Protein AF-A0A2V6F6M5-F1 (afdb_monomer)

Foldseek 3Di:
DKKFKAFPAPPHDGQFMWDDDDDDQDPDDDDDTDTPDDGDDDPPTDIDIDDDDPDPDDDDDDKDQADPDPPDFDDDPRHGDPHIDDDDDDDDPDPDPPVVVVCVVVVPPDD

Solvent-accessible surface area (backbone atoms only — not comparable to full-atom values): 7621 Å² total; per-residue (Å²): 56,33,42,33,37,16,42,85,38,92,87,37,61,73,78,49,54,28,54,76,43,94,77,69,99,52,102,80,71,83,82,87,79,51,57,88,59,92,75,92,77,61,86,98,58,66,69,32,82,44,79,43,71,83,59,92,84,87,83,84,84,83,67,41,72,67,58,90,54,90,89,66,70,33,66,56,97,91,37,84,48,70,78,24,26,73,94,81,80,83,84,69,104,58,82,75,77,53,69,67,56,57,50,65,70,64,63,76,82,79,130

pLDDT: mean 77.64, std 14.0, range [43.09, 96.56]

Secondary structure (DSSP, 8-state):
-EEEEEESSTTS-EEEEBPP------TT------BSSPPP--TT--EEEEEE--SSS--PPP-BSS--STT---EETTEE-SS-B-----S-SS----HHHHHHHHGGG--

Structure (mmCIF, N/CA/C/O backbone):
data_AF-A0A2V6F6M5-F1
#
_entry.id   AF-A0A2V6F6M5-F1
#
loop_
_atom_site.group_PDB
_atom_site.id
_atom_site.type_symbol
_atom_site.label_atom_id
_atom_site.label_alt_id
_atom_site.label_comp_id
_atom_site.label_asym_id
_atom_site.label_entity_id
_atom_site.label_seq_id
_atom_site.pdbx_PDB_ins_code
_atom_site.Cartn_x
_atom_site.Cartn_y
_atom_site.Cartn_z
_atom_site.occupancy
_atom_site.B_iso_or_equiv
_atom_site.auth_seq_id
_atom_site.auth_comp_id
_atom_site.auth_asym_id
_atom_site.auth_atom_id
_atom_site.pdbx_PDB_model_num
ATOM 1 N N . MET A 1 1 ? 5.601 -3.759 -10.825 1.00 91.94 1 MET A N 1
ATOM 2 C CA . MET A 1 1 ? 5.604 -3.539 -9.366 1.00 91.94 1 MET A CA 1
ATOM 3 C C . MET A 1 1 ? 4.184 -3.689 -8.861 1.00 91.94 1 MET A C 1
ATOM 5 O O . MET A 1 1 ? 3.266 -3.282 -9.568 1.00 91.94 1 MET A O 1
ATOM 9 N N . ILE A 1 2 ? 4.011 -4.294 -7.695 1.00 94.81 2 ILE A N 1
ATOM 10 C CA . ILE A 1 2 ? 2.726 -4.400 -6.993 1.00 94.81 2 ILE A CA 1
ATOM 11 C C . ILE A 1 2 ? 2.888 -3.871 -5.572 1.00 94.81 2 ILE A C 1
ATOM 13 O O . ILE A 1 2 ? 4.011 -3.767 -5.079 1.00 94.81 2 ILE A O 1
ATOM 17 N N . ILE A 1 3 ? 1.770 -3.550 -4.929 1.00 93.69 3 ILE A N 1
ATOM 18 C CA . ILE A 1 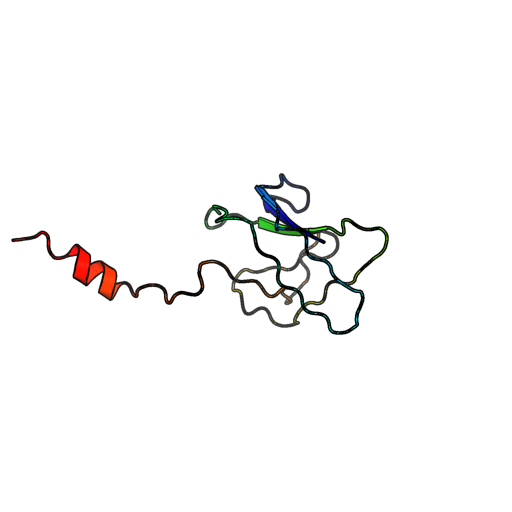3 ? 1.708 -3.312 -3.491 1.00 93.69 3 ILE A CA 1
ATOM 19 C C . ILE A 1 3 ? 0.895 -4.449 -2.874 1.00 93.69 3 ILE A C 1
ATOM 21 O O . ILE A 1 3 ? -0.270 -4.644 -3.226 1.00 93.69 3 ILE A O 1
ATOM 25 N N . ASN A 1 4 ? 1.509 -5.194 -1.961 1.00 94.94 4 ASN A N 1
ATOM 26 C CA . ASN A 1 4 ? 0.828 -6.178 -1.131 1.00 94.94 4 ASN A CA 1
ATOM 27 C C . ASN A 1 4 ? 0.312 -5.488 0.136 1.00 94.94 4 ASN A C 1
ATOM 29 O O . ASN A 1 4 ? 1.032 -4.710 0.763 1.00 94.94 4 ASN A O 1
ATOM 33 N N . LEU A 1 5 ? -0.922 -5.787 0.533 1.00 93.81 5 LEU A N 1
ATOM 34 C CA . LEU A 1 5 ? -1.454 -5.439 1.845 1.00 93.81 5 LEU A CA 1
ATOM 35 C C . LEU A 1 5 ? -1.260 -6.631 2.778 1.00 93.81 5 LEU A C 1
ATOM 37 O O . LEU A 1 5 ? -1.823 -7.701 2.541 1.00 93.81 5 LEU A O 1
ATOM 41 N N . ARG A 1 6 ? -0.491 -6.446 3.847 1.00 93.31 6 ARG A N 1
ATOM 42 C CA . ARG A 1 6 ? -0.233 -7.471 4.863 1.00 93.31 6 ARG A CA 1
ATOM 43 C C . ARG A 1 6 ? -0.8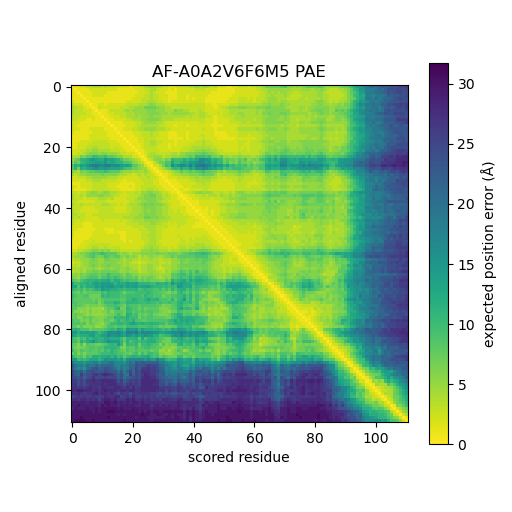81 -7.120 6.186 1.00 93.31 6 ARG A C 1
ATOM 45 O O . ARG A 1 6 ? -1.002 -5.950 6.543 1.00 93.31 6 ARG A O 1
ATOM 52 N N . GLN A 1 7 ? -1.276 -8.146 6.926 1.00 92.81 7 GLN A N 1
ATOM 53 C CA . GLN A 1 7 ? -1.895 -7.996 8.240 1.00 92.81 7 GLN A CA 1
ATOM 54 C C . GLN A 1 7 ? -0.920 -8.370 9.358 1.00 92.81 7 GLN A C 1
ATOM 56 O O . GLN A 1 7 ? -0.106 -9.280 9.199 1.00 92.81 7 GLN A O 1
ATOM 61 N N . ASN A 1 8 ? -1.062 -7.719 10.517 1.00 88.94 8 ASN A N 1
ATOM 62 C CA . ASN A 1 8 ? -0.378 -8.000 11.791 1.00 88.94 8 ASN A CA 1
ATOM 63 C C . ASN A 1 8 ? 1.126 -7.697 11.835 1.00 88.94 8 ASN A C 1
ATOM 65 O O . ASN A 1 8 ? 1.604 -7.204 12.851 1.00 88.94 8 ASN A O 1
ATOM 69 N N . ALA A 1 9 ? 1.872 -7.986 10.771 1.00 86.81 9 ALA A N 1
ATOM 70 C CA . ALA A 1 9 ? 3.313 -7.765 10.698 1.00 86.81 9 ALA A CA 1
ATOM 71 C C . ALA A 1 9 ? 3.761 -7.471 9.260 1.00 86.81 9 ALA A C 1
ATOM 73 O O . ALA A 1 9 ? 3.084 -7.848 8.301 1.00 86.81 9 ALA A O 1
ATOM 74 N N . TYR A 1 10 ? 4.946 -6.871 9.105 1.00 83.62 10 TYR A N 1
ATOM 75 C CA . TYR A 1 10 ? 5.528 -6.557 7.792 1.00 83.62 10 TYR A CA 1
ATOM 76 C C . TYR A 1 10 ? 5.769 -7.802 6.919 1.00 83.62 10 TYR A C 1
ATOM 78 O O . TYR A 1 10 ? 5.756 -7.707 5.701 1.00 83.62 10 TYR A O 1
ATOM 86 N N . ASN A 1 11 ? 5.967 -8.971 7.535 1.00 89.38 11 ASN A N 1
ATOM 87 C CA . ASN A 1 11 ? 6.086 -10.279 6.884 1.00 89.38 11 ASN A CA 1
ATOM 88 C C . ASN A 1 11 ? 4.866 -11.182 7.156 1.00 89.38 11 ASN A C 1
ATOM 90 O O . ASN A 1 11 ? 4.929 -12.393 6.946 1.00 89.38 11 ASN A O 1
ATOM 94 N N . GLY A 1 12 ? 3.768 -10.605 7.653 1.00 91.44 12 GLY A N 1
ATOM 95 C CA . GLY A 1 12 ? 2.523 -11.312 7.931 1.00 91.44 12 GLY A CA 1
ATOM 96 C C . GLY A 1 12 ? 1.801 -11.767 6.657 1.00 91.44 12 GLY A C 1
ATOM 97 O O . GLY A 1 12 ? 2.282 -11.528 5.546 1.00 91.44 12 GLY A O 1
ATOM 98 N N . PRO A 1 13 ? 0.639 -12.429 6.782 1.00 95.31 13 PRO A N 1
ATOM 99 C CA . PRO A 1 13 ? -0.115 -12.908 5.628 1.00 95.31 13 PRO A CA 1
ATOM 100 C C . PRO A 1 13 ? -0.530 -11.754 4.706 1.00 95.31 13 PRO A C 1
ATOM 102 O O . PRO A 1 13 ? -0.937 -10.689 5.177 1.00 95.31 13 PRO A O 1
ATOM 105 N N . ILE A 1 14 ? -0.441 -11.988 3.392 1.00 95.75 14 ILE A N 1
ATOM 106 C CA . ILE A 1 14 ? -0.968 -11.079 2.369 1.00 95.75 14 ILE A CA 1
ATOM 107 C C . ILE A 1 14 ? -2.489 -11.235 2.341 1.00 95.75 14 ILE A C 1
ATOM 109 O O . ILE A 1 14 ? -2.999 -12.336 2.142 1.00 95.75 14 ILE A O 1
ATOM 113 N N . VAL A 1 15 ? -3.203 -10.131 2.538 1.00 95.44 15 VAL A N 1
ATOM 114 C CA . VAL A 1 15 ? -4.671 -10.066 2.500 1.00 95.44 15 VAL A CA 1
ATOM 115 C C . VAL A 1 15 ? -5.164 -9.716 1.098 1.00 95.44 15 VAL A C 1
ATOM 117 O O . VAL A 1 15 ? -6.208 -10.196 0.668 1.00 95.44 15 VAL A O 1
ATOM 120 N N . SER A 1 16 ? -4.421 -8.874 0.376 1.00 96.00 16 SER A N 1
ATOM 121 C CA . SER A 1 16 ? -4.722 -8.494 -1.006 1.00 96.00 16 SER A CA 1
ATOM 122 C C . SER A 1 16 ? -3.490 -7.901 -1.689 1.00 96.00 16 SER A C 1
ATOM 124 O O . SER A 1 16 ? -2.552 -7.473 -1.014 1.00 96.00 16 SER A O 1
ATOM 126 N N . SER A 1 17 ? -3.517 -7.823 -3.018 1.00 96.44 17 SER A N 1
ATOM 127 C CA . SER A 1 17 ? -2.461 -7.223 -3.837 1.00 96.44 17 SER A CA 1
ATOM 128 C C . SER A 1 17 ? -3.061 -6.339 -4.926 1.00 96.44 17 SER A C 1
ATOM 130 O O . SER A 1 17 ? -4.151 -6.599 -5.441 1.00 96.44 17 SER A O 1
ATOM 132 N N . THR A 1 18 ? -2.343 -5.284 -5.295 1.00 96.56 18 THR A N 1
ATOM 133 C CA . THR A 1 18 ? -2.750 -4.409 -6.398 1.00 96.56 18 THR A CA 1
ATOM 134 C C . THR A 1 18 ? -2.528 -5.070 -7.752 1.00 96.56 18 THR A C 1
ATOM 136 O O . THR A 1 18 ? -1.703 -5.974 -7.900 1.00 96.56 18 THR A O 1
ATOM 139 N N . THR A 1 19 ? -3.184 -4.551 -8.789 1.00 95.06 19 THR A N 1
ATOM 140 C CA . THR A 1 19 ? -2.800 -4.893 -10.163 1.00 95.06 19 THR A CA 1
ATOM 141 C C . THR A 1 19 ? -1.353 -4.454 -10.436 1.00 95.06 19 THR A C 1
ATOM 143 O O . THR A 1 19 ? -0.962 -3.370 -9.985 1.00 95.06 19 THR A O 1
ATOM 146 N N . PRO A 1 20 ? -0.548 -5.238 -11.177 1.00 94.44 20 PRO A N 1
ATOM 147 C CA . PRO A 1 20 ? 0.810 -4.846 -11.531 1.00 94.44 20 PRO A CA 1
ATOM 148 C C . PRO A 1 20 ? 0.857 -3.549 -12.336 1.00 94.44 20 PRO A C 1
ATOM 150 O O . PRO A 1 20 ? 0.178 -3.407 -13.349 1.00 94.44 20 PRO A O 1
ATOM 153 N N . VAL A 1 21 ? 1.723 -2.629 -11.915 1.00 92.69 21 VAL A N 1
ATOM 154 C CA . VAL A 1 21 ? 2.020 -1.389 -12.638 1.00 92.69 21 VAL A CA 1
ATOM 155 C C . VAL A 1 21 ? 3.457 -1.427 -13.146 1.00 92.69 21 VAL A C 1
ATOM 157 O O . VAL A 1 21 ? 4.386 -1.808 -12.419 1.00 92.69 21 VAL A O 1
ATOM 160 N N . LEU A 1 22 ? 3.649 -1.035 -14.406 1.00 89.88 22 LEU A N 1
ATOM 161 C CA . LEU A 1 22 ? 4.973 -0.815 -14.974 1.00 89.88 22 LEU A CA 1
ATOM 162 C C . LEU A 1 22 ? 5.526 0.516 -14.456 1.00 89.88 22 LEU A C 1
ATOM 164 O O . LEU A 1 22 ? 5.052 1.586 -14.832 1.00 89.88 22 LEU A O 1
ATOM 168 N N . VAL A 1 23 ? 6.547 0.439 -13.607 1.00 86.50 23 VAL A N 1
ATOM 169 C CA . VAL A 1 23 ? 7.260 1.609 -13.088 1.00 86.50 23 VAL A CA 1
ATOM 170 C C . VAL A 1 23 ? 8.584 1.710 -13.830 1.00 86.50 23 VAL A C 1
ATOM 172 O O . VAL A 1 23 ? 9.386 0.777 -13.790 1.00 86.50 23 VAL A O 1
ATOM 175 N N . LEU A 1 24 ? 8.805 2.820 -14.533 1.00 81.94 24 LEU A N 1
ATOM 176 C CA . LEU A 1 24 ? 10.084 3.093 -15.179 1.00 81.94 24 LEU A CA 1
ATOM 177 C C . LEU A 1 24 ? 10.954 3.869 -14.192 1.00 81.94 24 LEU A C 1
ATOM 179 O O . LEU A 1 24 ? 10.472 4.765 -13.501 1.00 81.94 24 LEU A O 1
ATOM 183 N N . ASN A 1 25 ? 12.241 3.536 -14.123 1.00 74.81 25 ASN A N 1
ATOM 184 C CA . ASN A 1 25 ? 13.174 4.218 -13.231 1.00 74.81 25 ASN A CA 1
ATOM 185 C C . ASN A 1 25 ? 13.487 5.630 -13.762 1.00 74.81 25 ASN A C 1
ATOM 187 O O . ASN A 1 25 ? 14.473 5.850 -14.463 1.00 74.81 25 ASN A O 1
ATOM 191 N N . LYS A 1 26 ? 12.586 6.575 -13.483 1.00 75.81 26 LYS A N 1
ATOM 192 C CA . LYS A 1 26 ? 12.712 8.000 -13.796 1.00 75.81 26 LYS A CA 1
ATOM 193 C C . LYS A 1 26 ? 12.584 8.788 -12.496 1.00 75.81 26 LYS A C 1
ATOM 195 O O . LYS A 1 26 ? 11.698 8.509 -11.696 1.00 75.81 26 LYS A O 1
ATOM 200 N N . ILE A 1 27 ? 13.429 9.806 -12.332 1.00 67.25 27 ILE A N 1
ATOM 201 C CA . ILE A 1 27 ? 13.652 10.563 -11.081 1.00 67.25 27 ILE A CA 1
ATOM 202 C C . ILE A 1 27 ? 12.369 11.195 -10.490 1.00 67.25 27 ILE A C 1
ATOM 204 O O . ILE A 1 27 ? 12.343 11.550 -9.317 1.00 67.25 27 ILE A O 1
ATOM 208 N N . THR A 1 28 ? 11.285 11.308 -11.262 1.00 71.12 28 THR A N 1
ATOM 209 C CA . THR A 1 28 ? 10.043 11.988 -10.854 1.00 71.12 28 THR A CA 1
ATOM 210 C C . THR A 1 28 ? 8.763 11.207 -11.159 1.00 71.12 28 THR A C 1
ATOM 212 O O . THR A 1 28 ? 7.672 11.777 -11.107 1.00 71.12 28 THR A O 1
ATOM 215 N N . GLN A 1 29 ? 8.848 9.917 -11.505 1.00 78.81 29 GLN A N 1
ATOM 216 C CA . GLN A 1 29 ? 7.639 9.165 -11.839 1.00 78.81 29 GLN A CA 1
ATOM 217 C C . GLN A 1 29 ? 6.840 8.817 -10.576 1.00 78.81 29 GLN A C 1
ATOM 219 O O . GLN A 1 29 ? 7.264 8.003 -9.761 1.00 78.81 29 GLN A O 1
ATOM 224 N N . ILE A 1 30 ? 5.637 9.380 -10.472 1.00 81.19 30 ILE A N 1
ATOM 225 C CA . ILE A 1 30 ? 4.618 8.974 -9.502 1.00 81.19 30 ILE A CA 1
ATOM 226 C C . ILE A 1 30 ? 3.677 7.998 -10.210 1.00 81.19 30 ILE A C 1
ATOM 228 O O . ILE A 1 30 ? 3.214 8.272 -11.316 1.00 81.19 30 ILE A O 1
ATOM 232 N N . SER A 1 31 ? 3.425 6.845 -9.593 1.00 86.06 31 SER A N 1
ATOM 233 C CA . SER A 1 31 ? 2.479 5.844 -10.098 1.00 86.06 31 SER A CA 1
ATOM 234 C C . SER A 1 31 ? 1.428 5.556 -9.0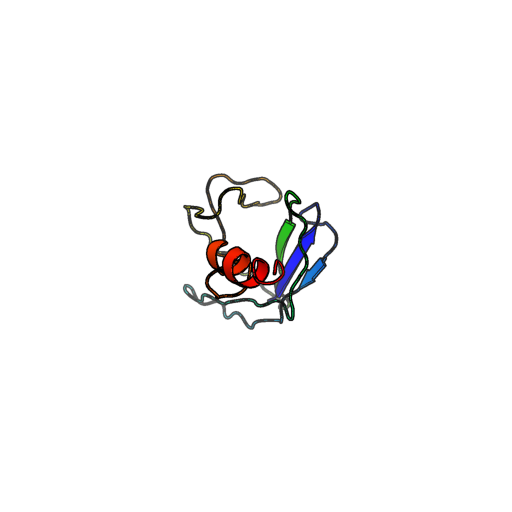38 1.00 86.06 31 SER A C 1
ATOM 236 O O . SER A 1 31 ? 1.738 5.526 -7.848 1.00 86.06 31 SER A O 1
ATOM 238 N N . THR A 1 32 ? 0.195 5.330 -9.476 1.00 89.00 32 THR A N 1
ATOM 239 C CA . THR A 1 32 ? -0.918 4.968 -8.596 1.00 89.00 32 THR A CA 1
ATOM 240 C C . THR A 1 32 ? -1.178 3.474 -8.701 1.00 89.00 32 THR A C 1
ATOM 242 O O . THR A 1 32 ? -1.170 2.914 -9.797 1.00 89.00 32 THR A O 1
ATOM 245 N N . PHE A 1 33 ? -1.409 2.831 -7.560 1.00 91.25 33 PHE A N 1
ATOM 246 C CA . PHE A 1 33 ? -1.659 1.399 -7.469 1.00 91.25 33 PHE A CA 1
ATOM 247 C C . PHE A 1 33 ? -3.070 1.173 -6.937 1.00 91.25 33 PHE A C 1
ATOM 249 O O . PHE A 1 33 ? -3.436 1.728 -5.903 1.00 91.25 33 PHE A O 1
ATOM 256 N N . TYR A 1 34 ? -3.851 0.355 -7.640 1.00 91.88 34 TYR A N 1
ATOM 257 C CA . TYR A 1 34 ? -5.230 0.050 -7.273 1.00 91.88 34 TYR A CA 1
ATOM 258 C C . TYR A 1 34 ? -5.366 -1.427 -6.920 1.00 91.88 34 TYR A C 1
ATOM 260 O O . TYR A 1 34 ? -4.877 -2.302 -7.642 1.00 91.88 34 TYR A O 1
ATOM 268 N N . PHE A 1 35 ? -6.051 -1.709 -5.815 1.00 91.94 35 PHE A N 1
ATOM 269 C CA . PHE A 1 35 ? -6.571 -3.046 -5.554 1.00 91.94 35 PHE A CA 1
ATOM 270 C C . PHE A 1 35 ? -7.688 -3.343 -6.556 1.00 91.94 35 PHE A C 1
ATOM 272 O O . PHE A 1 35 ? -8.457 -2.455 -6.920 1.00 91.94 35 PHE A O 1
ATOM 279 N N . SER A 1 36 ? -7.773 -4.591 -7.018 1.00 89.06 36 SER A N 1
ATOM 280 C CA . SER A 1 36 ? -8.775 -5.017 -8.008 1.00 89.06 36 SER A CA 1
ATOM 281 C C . SER A 1 36 ? -10.216 -4.979 -7.479 1.00 89.06 36 SER A C 1
ATOM 283 O O . SER A 1 36 ? -11.159 -5.076 -8.261 1.00 89.06 36 SER A O 1
ATOM 285 N N . GLY A 1 37 ? -10.391 -4.814 -6.168 1.00 88.94 37 GLY A N 1
ATOM 286 C CA . GLY A 1 37 ? -11.675 -4.640 -5.505 1.00 88.94 37 GLY A CA 1
ATOM 287 C C . GLY A 1 37 ? -11.508 -4.071 -4.098 1.00 88.94 37 GLY A C 1
ATOM 288 O O . GLY A 1 37 ? -10.390 -3.838 -3.631 1.00 88.94 37 GLY A O 1
ATOM 289 N N . THR A 1 38 ? -12.633 -3.850 -3.420 1.00 88.12 38 THR A N 1
ATOM 290 C CA . THR A 1 38 ? -12.654 -3.405 -2.023 1.00 88.12 38 THR A CA 1
ATOM 291 C C . THR A 1 38 ? -12.017 -4.459 -1.123 1.00 88.12 38 THR A C 1
ATOM 293 O O . THR A 1 38 ? -12.431 -5.618 -1.128 1.00 88.12 38 THR A O 1
ATOM 296 N N . VAL A 1 39 ? -11.029 -4.047 -0.328 1.00 89.69 39 VAL A N 1
ATOM 297 C CA . VAL A 1 3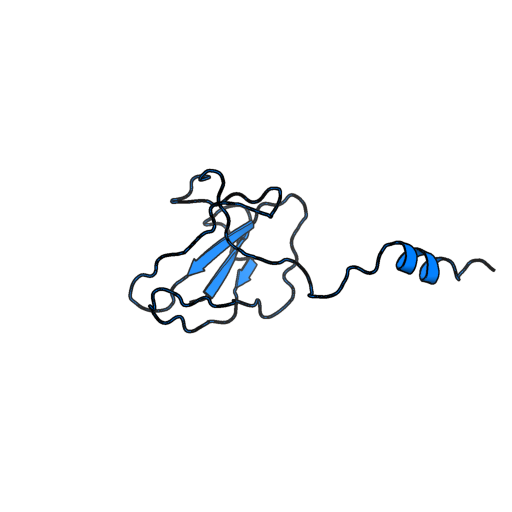9 ? -10.362 -4.915 0.646 1.00 89.69 39 VAL A CA 1
ATOM 298 C C . VAL A 1 39 ? -10.916 -4.596 2.035 1.00 89.69 39 VAL A C 1
ATOM 300 O O . VAL A 1 39 ? -10.752 -3.463 2.488 1.00 89.69 39 VAL A O 1
ATOM 303 N N . PRO A 1 40 ? -11.598 -5.536 2.713 1.00 87.88 40 PRO A N 1
ATOM 304 C CA . PRO A 1 40 ? -12.104 -5.288 4.055 1.00 87.88 40 PRO A CA 1
ATOM 305 C C . PRO A 1 40 ? -10.935 -5.154 5.038 1.00 87.88 40 PRO A C 1
ATOM 307 O O . PRO A 1 40 ? -10.064 -6.023 5.103 1.00 87.88 40 PRO A O 1
ATOM 310 N N . VAL A 1 41 ? -10.939 -4.074 5.818 1.00 87.44 41 VAL A N 1
ATOM 311 C CA . VAL A 1 41 ? -9.987 -3.832 6.907 1.00 87.44 41 VAL A CA 1
ATOM 312 C C . VAL A 1 41 ? -10.732 -3.685 8.225 1.00 87.44 41 VAL A C 1
ATOM 314 O O . VAL A 1 41 ? -11.853 -3.176 8.271 1.00 87.44 41 VAL A O 1
ATOM 317 N N . THR A 1 42 ? -10.114 -4.148 9.305 1.00 89.75 42 THR A N 1
ATOM 318 C CA . THR A 1 42 ? -10.685 -4.048 10.648 1.00 89.75 42 THR A CA 1
ATOM 319 C C . THR A 1 42 ? -10.204 -2.758 11.316 1.00 89.75 42 THR A C 1
ATOM 321 O O . THR A 1 42 ? -9.000 -2.495 11.317 1.00 89.75 42 THR A O 1
ATOM 324 N N . PRO A 1 43 ? -11.091 -1.953 11.927 1.00 84.44 43 PRO A N 1
ATOM 325 C CA . PRO A 1 43 ? -10.671 -0.797 12.714 1.00 84.44 43 PRO A CA 1
ATOM 326 C C . PRO A 1 43 ? -9.686 -1.179 13.826 1.00 84.44 43 PRO A C 1
ATOM 328 O O . PRO A 1 43 ? -9.822 -2.232 14.449 1.00 84.44 43 PRO A O 1
ATOM 331 N N . ASN A 1 44 ? -8.715 -0.303 14.102 1.00 82.44 44 ASN A N 1
ATOM 332 C CA . ASN A 1 44 ? -7.653 -0.499 15.103 1.00 82.44 44 ASN A CA 1
ATOM 333 C C . ASN A 1 44 ? -6.720 -1.703 14.850 1.00 82.44 44 ASN A C 1
ATOM 335 O O . ASN A 1 44 ? -5.937 -2.068 15.727 1.00 82.44 44 ASN A O 1
ATOM 339 N N . GLN A 1 45 ? -6.768 -2.309 13.661 1.00 85.94 45 GLN A N 1
ATOM 340 C CA . GLN A 1 45 ? -5.806 -3.314 13.220 1.00 85.94 45 GLN A CA 1
ATOM 341 C C . GLN A 1 45 ? -4.700 -2.643 12.401 1.00 85.94 45 GLN A C 1
ATOM 343 O O . GLN A 1 45 ? -4.972 -1.878 11.479 1.00 85.94 45 GLN A O 1
ATOM 348 N N . VAL A 1 46 ? -3.442 -2.969 12.703 1.00 83.69 46 VAL A N 1
ATOM 349 C CA . VAL A 1 46 ? -2.304 -2.504 11.901 1.00 83.69 46 VAL A CA 1
ATOM 350 C C . VAL A 1 46 ? -2.189 -3.353 10.637 1.00 83.69 46 VAL A C 1
ATOM 352 O O . VAL A 1 46 ? -2.160 -4.591 10.706 1.00 83.69 46 VAL A O 1
ATOM 355 N N . TYR A 1 47 ? -2.088 -2.663 9.504 1.00 87.62 47 TYR A N 1
ATOM 356 C CA . TYR A 1 47 ? -1.799 -3.226 8.192 1.00 87.62 47 TYR A CA 1
ATOM 357 C C . TYR A 1 47 ? -0.524 -2.609 7.618 1.00 87.62 47 TYR A C 1
ATOM 359 O O . TYR A 1 47 ? -0.144 -1.491 7.963 1.00 87.62 47 TYR A O 1
ATOM 367 N N . TYR A 1 48 ? 0.132 -3.351 6.733 1.00 87.56 48 TYR A N 1
ATOM 368 C CA . TYR A 1 48 ? 1.405 -2.978 6.133 1.00 87.56 48 TYR A CA 1
ATOM 369 C C . TYR A 1 48 ? 1.282 -2.993 4.615 1.00 87.56 48 TYR A C 1
ATOM 371 O O . TYR A 1 48 ? 0.862 -3.994 4.037 1.00 87.56 48 TYR A O 1
ATOM 379 N N . PHE A 1 49 ? 1.687 -1.902 3.970 1.00 88.69 49 PHE A N 1
ATOM 380 C CA . PHE A 1 49 ? 1.910 -1.886 2.530 1.00 88.69 49 PHE A CA 1
ATOM 381 C C . PHE A 1 49 ? 3.336 -2.356 2.245 1.00 88.69 49 PHE A C 1
ATOM 383 O O . PHE A 1 49 ? 4.298 -1.723 2.676 1.00 88.69 49 PHE A O 1
ATOM 390 N N . GLU A 1 50 ? 3.472 -3.460 1.519 1.00 89.56 50 GLU A N 1
ATOM 391 C CA . GLU A 1 50 ? 4.749 -3.988 1.043 1.00 89.56 50 GLU A CA 1
ATOM 392 C C . GLU A 1 50 ? 4.841 -3.767 -0.471 1.00 89.56 50 GLU A C 1
ATOM 394 O O . GLU A 1 50 ? 4.141 -4.429 -1.244 1.00 89.56 50 GLU A O 1
ATOM 399 N N . PRO A 1 51 ? 5.699 -2.846 -0.922 1.00 90.06 51 PRO A N 1
ATOM 400 C CA . PRO A 1 51 ? 5.969 -2.685 -2.336 1.00 90.06 51 PRO A CA 1
ATOM 401 C C . PRO A 1 51 ? 6.899 -3.796 -2.834 1.00 90.06 51 PRO A C 1
ATOM 403 O O . PRO A 1 51 ? 8.012 -3.951 -2.336 1.00 90.06 51 PRO A O 1
ATOM 406 N N . GLU A 1 52 ? 6.466 -4.536 -3.852 1.00 91.56 52 GLU A N 1
ATOM 407 C CA . GLU A 1 52 ? 7.216 -5.650 -4.432 1.00 91.56 52 GLU A CA 1
ATOM 408 C C . GLU A 1 52 ? 7.549 -5.383 -5.906 1.00 91.56 52 GLU A C 1
ATOM 410 O O . GLU A 1 52 ? 6.683 -5.135 -6.764 1.00 91.56 52 GLU A O 1
ATOM 415 N N . LEU A 1 53 ? 8.844 -5.435 -6.220 1.00 92.25 53 LEU A N 1
ATOM 416 C CA . LEU A 1 53 ? 9.334 -5.304 -7.582 1.00 92.25 53 LEU A CA 1
ATOM 417 C C . LEU A 1 53 ? 9.359 -6.679 -8.257 1.00 92.25 53 LEU A C 1
ATOM 419 O O . LEU A 1 53 ? 10.221 -7.501 -7.984 1.00 92.25 53 LEU A O 1
ATOM 423 N N . LEU A 1 54 ? 8.428 -6.901 -9.186 1.00 92.88 54 LEU A N 1
ATOM 424 C CA . LEU A 1 54 ? 8.320 -8.158 -9.944 1.00 92.88 54 LEU A CA 1
ATOM 425 C C . LEU A 1 54 ? 9.400 -8.337 -11.030 1.00 92.88 54 LEU A C 1
ATOM 427 O O . LEU A 1 54 ? 9.446 -9.364 -11.700 1.00 92.88 54 LEU A O 1
ATOM 431 N N . SER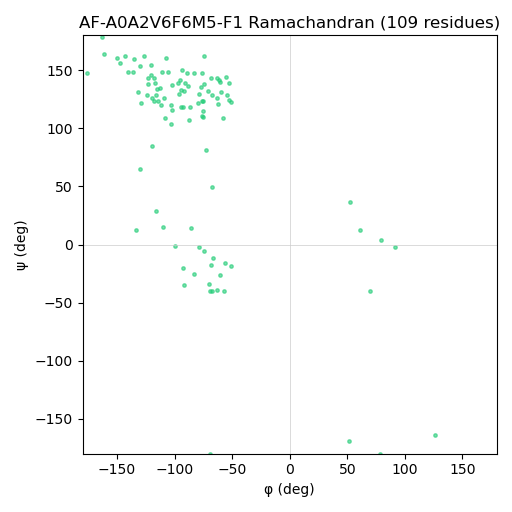 A 1 55 ? 10.229 -7.320 -11.258 1.00 90.19 55 SER A N 1
ATOM 432 C CA . SER A 1 55 ? 11.335 -7.343 -12.216 1.00 90.19 55 SER A CA 1
ATOM 433 C C . SER A 1 55 ? 12.676 -7.402 -11.489 1.00 90.19 55 SER A C 1
ATOM 435 O O . SER A 1 55 ? 12.786 -6.986 -10.340 1.00 90.19 55 SER A O 1
ATOM 437 N N . SER A 1 56 ? 13.733 -7.819 -12.184 1.00 85.25 56 SER A N 1
ATOM 438 C CA . SER A 1 56 ? 15.099 -7.648 -11.682 1.00 85.25 56 SER A CA 1
ATOM 439 C C . SER A 1 56 ? 15.454 -6.162 -11.533 1.00 85.25 56 SER A C 1
ATOM 441 O O . SER A 1 56 ? 15.089 -5.356 -12.391 1.00 85.25 56 SER A O 1
ATOM 443 N N . GLY A 1 57 ? 16.215 -5.808 -10.496 1.00 86.62 57 GLY A N 1
ATOM 444 C CA . GLY A 1 57 ? 16.730 -4.454 -10.270 1.00 86.62 57 GLY A CA 1
ATOM 445 C C . GLY A 1 57 ? 16.371 -3.906 -8.891 1.00 86.62 57 GLY A C 1
ATOM 446 O O . GLY A 1 57 ? 15.987 -4.654 -7.995 1.00 86.62 57 GLY A O 1
ATOM 447 N N . SER A 1 58 ? 16.508 -2.592 -8.724 1.00 85.81 58 SER A N 1
ATOM 448 C CA . SER A 1 58 ? 16.124 -1.882 -7.506 1.00 85.81 58 SER A CA 1
ATOM 449 C C . SER A 1 58 ? 15.478 -0.540 -7.838 1.00 85.81 58 SER A C 1
ATOM 451 O O . SER A 1 58 ? 15.790 0.097 -8.846 1.00 85.81 58 SER A O 1
ATOM 453 N N . LEU A 1 59 ? 14.554 -0.126 -6.977 1.00 84.00 59 LEU A N 1
ATOM 454 C CA . LEU A 1 59 ? 13.929 1.189 -6.990 1.00 84.00 59 LEU A CA 1
ATOM 455 C C . LEU A 1 59 ? 14.010 1.770 -5.581 1.00 84.00 59 LEU A C 1
ATOM 457 O O . LEU A 1 59 ? 14.045 1.029 -4.598 1.00 84.00 59 LEU A O 1
ATOM 461 N N . PHE A 1 60 ? 14.008 3.094 -5.491 1.00 81.06 60 PHE A N 1
ATOM 462 C CA . PHE A 1 60 ? 13.846 3.795 -4.225 1.00 81.06 60 PHE A CA 1
ATOM 463 C C . PHE A 1 60 ? 12.377 4.163 -4.030 1.00 81.06 60 PHE A C 1
ATOM 465 O O . PHE A 1 60 ? 11.699 4.557 -4.979 1.00 81.06 60 PHE A O 1
ATOM 472 N N . ILE A 1 61 ? 11.896 4.055 -2.794 1.00 80.44 61 ILE A N 1
ATOM 473 C CA . ILE A 1 61 ? 10.568 4.534 -2.412 1.00 80.44 61 ILE A CA 1
ATOM 474 C C . ILE A 1 61 ? 10.728 5.959 -1.890 1.00 80.44 61 ILE A C 1
ATOM 476 O O . ILE A 1 61 ? 11.435 6.196 -0.911 1.00 80.44 61 ILE A O 1
ATOM 480 N N . GLY A 1 62 ? 10.082 6.911 -2.560 1.00 78.19 62 GLY A N 1
ATOM 481 C CA . GLY A 1 62 ? 9.963 8.275 -2.055 1.00 78.19 62 GLY A CA 1
ATOM 482 C C . GLY A 1 62 ? 8.923 8.357 -0.937 1.00 78.19 62 GLY A C 1
ATOM 483 O O . GLY A 1 62 ? 7.918 7.651 -0.970 1.00 78.19 62 GLY A O 1
ATOM 484 N N . TYR A 1 63 ? 9.144 9.246 0.028 1.00 76.19 63 TYR A N 1
ATOM 485 C CA . TYR A 1 63 ? 8.189 9.564 1.090 1.00 76.19 63 TYR A CA 1
ATOM 486 C C . TYR A 1 63 ? 8.099 11.081 1.277 1.00 76.19 63 TYR A C 1
ATOM 488 O O . TYR A 1 63 ? 9.000 11.823 0.876 1.00 76.19 63 TYR A O 1
ATOM 496 N N . LYS A 1 64 ? 7.005 11.549 1.883 1.00 73.56 64 LYS A N 1
ATOM 497 C CA . LYS A 1 64 ? 6.850 12.952 2.286 1.00 73.56 64 LYS A CA 1
ATOM 498 C C . LYS A 1 64 ? 7.214 13.104 3.770 1.00 73.56 64 LYS A C 1
ATOM 500 O O . LYS A 1 64 ? 6.833 12.251 4.573 1.00 73.56 64 LYS A O 1
ATOM 505 N N . PRO A 1 65 ? 7.923 14.180 4.159 1.00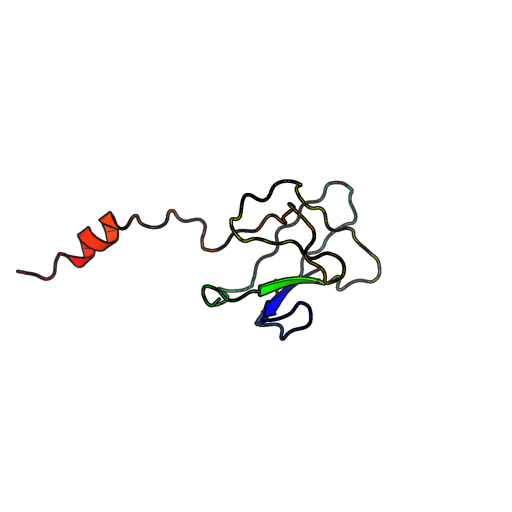 66.06 65 PRO A N 1
ATOM 506 C CA . PRO A 1 65 ? 8.358 14.382 5.543 1.00 66.06 65 PRO A CA 1
ATOM 507 C C . PRO A 1 65 ? 7.201 14.671 6.512 1.00 66.06 65 PRO A C 1
ATOM 509 O O . PRO A 1 65 ? 7.370 14.536 7.718 1.00 66.06 65 PRO A O 1
ATOM 512 N N . SER A 1 66 ? 6.023 15.056 6.015 1.00 69.62 66 SER A N 1
ATOM 513 C CA . SER A 1 66 ? 4.825 15.250 6.831 1.00 69.62 66 SER A CA 1
ATOM 514 C C . SER A 1 66 ? 3.740 14.230 6.484 1.00 69.62 66 SER A C 1
ATOM 516 O O . SER A 1 66 ? 3.284 14.128 5.340 1.00 69.62 66 SER A O 1
ATOM 518 N N . SER A 1 67 ? 3.295 13.486 7.499 1.00 67.69 67 SER A N 1
ATOM 519 C CA . SER A 1 67 ? 2.059 12.711 7.420 1.00 67.69 67 SER A CA 1
ATOM 520 C C . SER A 1 67 ? 0.860 13.640 7.583 1.00 67.69 67 SER A C 1
ATOM 522 O O . SER A 1 67 ? 0.835 14.485 8.476 1.00 67.69 67 SER A O 1
ATOM 524 N N . THR A 1 68 ? -0.148 13.461 6.736 1.00 71.19 68 THR A N 1
ATOM 525 C CA . THR A 1 68 ? -1.495 14.013 6.954 1.00 71.19 68 THR A CA 1
ATOM 526 C C . THR A 1 68 ? -2.450 12.955 7.508 1.00 71.19 68 THR A C 1
ATOM 528 O O . THR A 1 68 ? -3.619 13.253 7.727 1.00 71.19 68 THR A O 1
ATOM 531 N N . TYR A 1 69 ? -1.977 11.720 7.689 1.00 69.38 69 TYR A N 1
ATOM 532 C CA . TYR A 1 69 ? -2.769 10.574 8.103 1.00 69.38 69 TYR A CA 1
ATOM 533 C C . TYR A 1 69 ? -2.515 10.291 9.588 1.00 69.38 69 TYR A C 1
ATOM 535 O O . TYR A 1 69 ? -1.465 9.794 10.000 1.00 69.38 69 TYR A O 1
ATOM 543 N N . THR A 1 70 ? -3.477 10.668 10.425 1.00 71.50 70 THR A N 1
ATOM 544 C CA . THR A 1 70 ? -3.383 10.495 11.876 1.00 71.50 70 THR A CA 1
ATOM 545 C C . THR A 1 70 ? -3.285 9.011 12.233 1.00 71.50 70 THR A C 1
ATOM 547 O O . THR A 1 70 ? -4.184 8.240 11.926 1.00 71.50 70 THR A O 1
ATOM 550 N N . GLY A 1 71 ? -2.198 8.614 12.902 1.00 71.19 71 GLY A N 1
ATOM 551 C CA . GLY A 1 71 ? -1.938 7.214 13.269 1.00 71.19 71 GLY A CA 1
ATOM 552 C C . GLY A 1 71 ? -1.116 6.426 12.243 1.00 71.19 71 GLY A C 1
ATOM 553 O O . GLY A 1 71 ? -0.777 5.274 12.504 1.00 71.19 71 GLY A O 1
ATOM 554 N N . GLY A 1 72 ? -0.746 7.042 11.115 1.00 72.62 72 GLY A N 1
ATOM 555 C CA . GLY A 1 72 ? 0.193 6.465 10.157 1.00 72.62 72 GLY A CA 1
ATOM 556 C C . GLY A 1 72 ? 1.612 6.442 10.713 1.00 72.62 72 GLY A C 1
ATOM 557 O O . GLY A 1 72 ? 2.097 7.442 11.243 1.00 72.62 72 GLY A O 1
ATOM 558 N N . ILE A 1 73 ? 2.282 5.296 10.589 1.00 74.75 73 ILE A N 1
ATOM 559 C CA . ILE A 1 73 ? 3.696 5.143 10.930 1.00 74.75 73 ILE A CA 1
ATOM 560 C C . ILE A 1 73 ? 4.395 4.487 9.745 1.00 74.75 73 ILE A C 1
ATOM 562 O O . ILE A 1 73 ? 4.047 3.375 9.347 1.00 74.75 73 ILE A O 1
ATOM 566 N N . ILE A 1 74 ? 5.406 5.158 9.199 1.00 76.56 74 ILE A N 1
ATOM 567 C CA . ILE A 1 74 ? 6.301 4.541 8.227 1.00 76.56 74 ILE A CA 1
ATOM 568 C C . ILE A 1 74 ? 7.259 3.579 8.940 1.00 76.56 74 ILE A C 1
ATOM 570 O O . ILE A 1 74 ? 7.803 3.880 10.004 1.00 76.56 74 ILE A O 1
ATOM 574 N N . PHE A 1 75 ? 7.483 2.412 8.339 1.00 75.94 75 PHE A N 1
ATOM 575 C CA . PHE A 1 75 ? 8.477 1.444 8.793 1.00 75.94 75 PHE A CA 1
ATOM 576 C C . PHE A 1 75 ? 9.638 1.414 7.802 1.00 75.94 75 PHE A C 1
ATOM 578 O O . PHE A 1 75 ? 9.433 1.195 6.610 1.00 75.94 75 PHE A O 1
ATOM 585 N N . ILE A 1 76 ? 10.862 1.598 8.294 1.00 74.00 76 ILE A N 1
ATOM 586 C CA . ILE A 1 76 ? 12.089 1.480 7.499 1.00 74.00 76 ILE A CA 1
ATOM 587 C C . ILE A 1 76 ? 12.931 0.370 8.120 1.00 74.00 76 ILE A C 1
ATOM 589 O O . ILE A 1 76 ? 13.194 0.383 9.321 1.00 74.00 76 ILE A O 1
ATOM 593 N N . ASN A 1 77 ? 13.326 -0.620 7.313 1.00 73.44 77 ASN A N 1
ATOM 594 C CA . ASN A 1 77 ? 14.070 -1.803 7.769 1.00 73.44 77 ASN A CA 1
ATOM 595 C C . ASN A 1 77 ? 13.398 -2.537 8.951 1.00 73.44 77 ASN A C 1
ATOM 597 O O . ASN A 1 77 ? 14.070 -3.018 9.859 1.00 73.44 77 ASN A O 1
ATOM 601 N N . GLY A 1 78 ? 12.061 -2.595 8.954 1.00 71.25 78 GLY A N 1
ATOM 602 C CA . GLY A 1 78 ? 11.276 -3.276 9.991 1.00 71.25 78 GLY A CA 1
ATOM 603 C C . GLY A 1 78 ? 11.089 -2.488 11.292 1.00 71.25 78 GLY A C 1
ATOM 604 O O . GLY A 1 78 ? 10.474 -3.007 12.220 1.00 71.25 78 GLY A O 1
ATOM 605 N N . VAL A 1 79 ? 11.568 -1.242 11.367 1.00 77.88 79 VAL A N 1
ATOM 606 C CA . VAL A 1 79 ? 11.473 -0.394 12.565 1.00 77.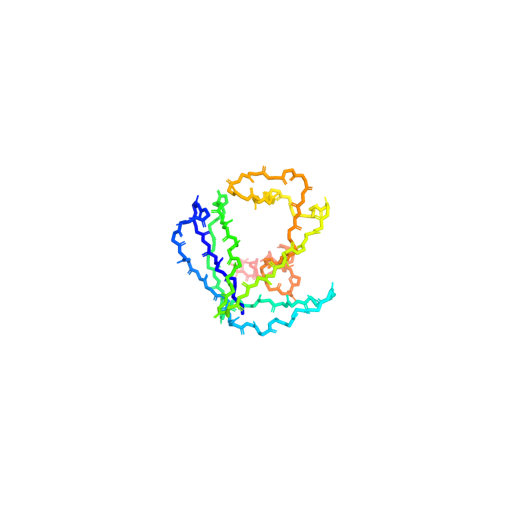88 79 VAL A CA 1
ATOM 607 C C . VAL A 1 79 ? 10.618 0.845 12.270 1.00 77.88 79 VAL A C 1
ATOM 609 O O . VAL A 1 79 ? 10.772 1.432 11.195 1.00 77.88 79 VAL A O 1
ATOM 612 N N . PRO A 1 80 ? 9.737 1.275 13.196 1.00 78.19 80 PRO A N 1
ATOM 613 C CA . PRO A 1 80 ? 9.048 2.561 13.100 1.00 78.19 80 PRO A CA 1
ATOM 614 C C . PRO A 1 80 ? 10.042 3.710 12.887 1.00 78.19 80 PRO A C 1
ATOM 616 O O . PRO A 1 80 ? 10.966 3.889 13.681 1.00 78.19 80 PRO A O 1
ATOM 619 N N . SER A 1 81 ? 9.870 4.494 11.826 1.00 72.69 81 SER A N 1
ATOM 620 C CA . SER A 1 81 ? 10.816 5.538 11.431 1.00 72.69 81 SER A CA 1
ATOM 621 C C . SER A 1 81 ? 10.163 6.918 11.433 1.00 72.69 81 SER A C 1
ATOM 623 O O . SER A 1 81 ? 9.736 7.406 10.399 1.00 72.69 81 SER A O 1
ATOM 625 N N . GLY A 1 82 ? 10.127 7.562 12.605 1.00 68.12 82 GLY A N 1
ATOM 626 C CA . GLY A 1 8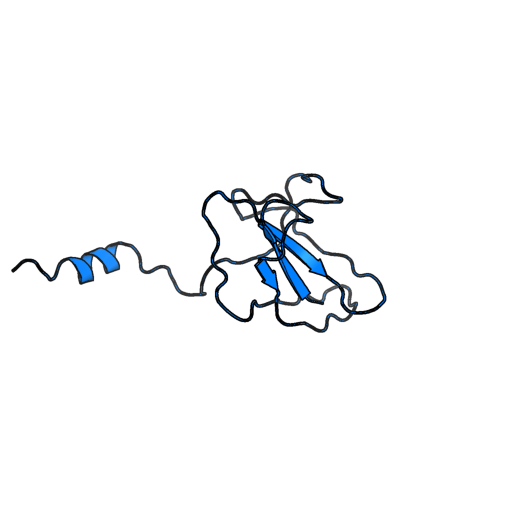2 ? 9.869 9.002 12.761 1.00 68.12 82 GLY A CA 1
ATOM 627 C C . GLY A 1 82 ? 8.618 9.575 12.062 1.00 68.12 82 GLY A C 1
ATOM 628 O O . GLY A 1 82 ? 7.735 8.843 11.619 1.00 68.12 82 GLY A O 1
ATOM 629 N N . PRO A 1 83 ? 8.497 10.914 11.999 1.00 62.03 83 PRO A N 1
ATOM 630 C CA . PRO A 1 83 ? 7.442 11.570 11.240 1.00 62.03 83 PRO A CA 1
ATOM 631 C C . PRO A 1 83 ? 7.772 11.492 9.744 1.00 62.03 83 PRO A C 1
ATOM 633 O O . PRO A 1 83 ? 8.713 12.115 9.257 1.00 62.03 83 PRO A O 1
ATOM 636 N N . GLY A 1 84 ? 7.003 10.693 9.018 1.00 65.56 84 GLY A N 1
ATOM 637 C CA . GLY A 1 84 ? 7.107 10.520 7.577 1.00 65.56 84 GLY A CA 1
ATOM 638 C C . GLY A 1 84 ? 5.996 9.593 7.115 1.00 65.56 84 GLY A C 1
ATOM 639 O O . GLY A 1 84 ? 5.560 8.728 7.873 1.00 65.56 84 GLY A O 1
ATOM 640 N N . ASP A 1 85 ? 5.496 9.799 5.901 1.00 68.56 85 ASP A N 1
ATOM 641 C CA . ASP A 1 85 ? 4.392 8.985 5.399 1.00 68.56 85 ASP A CA 1
ATOM 642 C C . ASP A 1 85 ? 4.452 8.778 3.895 1.00 68.56 85 ASP A C 1
ATOM 644 O O . ASP A 1 85 ? 5.013 9.586 3.143 1.00 68.56 85 ASP A O 1
ATOM 648 N N . LEU A 1 86 ? 3.812 7.701 3.467 1.00 74.44 86 LEU A N 1
ATOM 649 C CA . LEU A 1 86 ? 3.462 7.478 2.078 1.00 74.44 86 LEU A CA 1
ATOM 650 C C . LEU A 1 86 ? 2.084 8.096 1.832 1.00 74.44 86 LEU A C 1
ATOM 652 O O . LEU A 1 86 ? 1.241 8.180 2.719 1.00 74.44 86 LEU A O 1
ATOM 656 N N . TRP A 1 87 ? 1.845 8.600 0.624 1.00 69.75 87 TRP A N 1
ATOM 657 C CA . TRP A 1 87 ? 0.504 9.062 0.280 1.00 69.75 87 TRP A CA 1
ATOM 658 C C . TRP A 1 87 ? -0.360 7.852 -0.086 1.00 69.75 87 TRP A C 1
ATOM 660 O O . TRP A 1 87 ? -0.030 7.121 -1.018 1.00 69.75 87 TRP A O 1
ATOM 670 N N . PHE A 1 88 ? -1.460 7.660 0.634 1.00 72.44 88 PHE A N 1
ATOM 671 C CA . PHE A 1 88 ? -2.507 6.701 0.303 1.00 72.44 88 PHE A CA 1
ATOM 672 C C . PHE A 1 88 ? -3.873 7.285 0.666 1.00 72.44 88 PHE A C 1
ATOM 674 O O . PHE A 1 88 ? -3.973 8.256 1.419 1.00 72.44 88 PHE A O 1
ATOM 681 N N . GLN A 1 89 ? -4.921 6.704 0.094 1.00 67.12 89 GLN A N 1
ATOM 682 C CA . GLN A 1 89 ? -6.300 7.096 0.336 1.00 67.12 89 GLN A CA 1
ATOM 683 C C . GLN A 1 89 ? -7.123 5.843 0.619 1.00 67.12 89 GLN A C 1
ATOM 685 O O . GLN A 1 89 ? -7.056 4.870 -0.132 1.00 67.12 89 GLN A O 1
ATOM 690 N N . GLU A 1 90 ? -7.901 5.887 1.694 1.00 69.00 90 GLU A N 1
ATO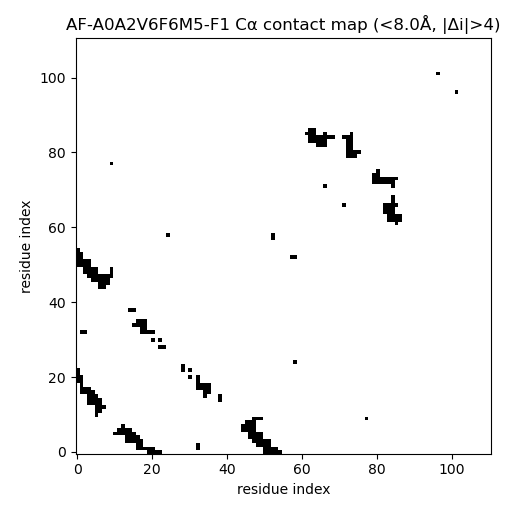M 691 C CA . GLU A 1 90 ? -8.925 4.890 1.991 1.00 69.00 90 GLU A CA 1
ATOM 692 C C . GLU A 1 90 ? -10.283 5.341 1.437 1.00 69.00 90 GLU A C 1
ATOM 694 O O . GLU A 1 90 ? -10.567 6.537 1.346 1.00 69.00 90 GLU A O 1
ATOM 699 N N . GLY A 1 91 ? -11.131 4.374 1.079 1.00 65.75 91 GLY A N 1
ATOM 700 C CA . GLY A 1 91 ? -12.495 4.629 0.617 1.00 65.75 91 GLY A CA 1
ATOM 701 C C . GLY A 1 91 ? -12.621 5.090 -0.841 1.00 65.75 91 GLY A C 1
ATOM 702 O O . GLY A 1 91 ? -11.656 5.190 -1.599 1.00 65.75 91 GLY A O 1
ATOM 703 N N . THR A 1 92 ? -13.863 5.324 -1.258 1.00 54.75 92 THR A N 1
ATOM 704 C CA . THR A 1 92 ? -14.222 5.819 -2.595 1.00 54.75 92 THR A CA 1
ATOM 705 C C . THR A 1 92 ? -14.086 7.348 -2.638 1.00 54.75 92 THR A C 1
ATOM 707 O O . THR A 1 92 ? -14.367 8.009 -1.644 1.00 54.75 92 THR A O 1
ATOM 710 N N . LEU A 1 93 ? -13.724 7.933 -3.790 1.00 54.00 93 LEU A N 1
ATOM 711 C CA . LEU A 1 93 ? -13.725 9.390 -4.059 1.00 54.00 93 LEU A CA 1
ATOM 712 C C . LEU A 1 93 ? -15.154 9.986 -4.088 1.00 54.00 93 LEU A C 1
ATOM 714 O O . LEU A 1 93 ? -15.548 10.648 -5.044 1.00 54.00 93 LEU A O 1
ATOM 718 N N . GLY A 1 94 ? -15.972 9.710 -3.081 1.00 53.44 94 GLY A N 1
ATOM 719 C CA . GLY A 1 94 ? -17.277 10.329 -2.890 1.00 53.44 94 GLY A CA 1
ATOM 720 C C . GLY A 1 94 ? -17.269 11.094 -1.572 1.00 53.44 94 GLY A C 1
ATOM 721 O O . GLY A 1 94 ? -16.654 10.614 -0.620 1.00 53.44 94 GLY A O 1
ATOM 722 N N . PRO A 1 95 ? -17.923 12.264 -1.473 1.00 53.41 95 PRO A N 1
ATOM 723 C CA . PRO A 1 95 ? -18.195 12.832 -0.163 1.00 53.41 95 PRO A CA 1
ATOM 724 C C . PRO A 1 95 ? -18.925 11.769 0.660 1.00 53.41 95 PRO A C 1
ATOM 726 O O . PRO A 1 95 ? -19.912 11.201 0.185 1.00 53.41 95 PRO A O 1
ATOM 729 N N . GLU A 1 96 ? -18.437 11.482 1.869 1.00 52.88 96 GLU A N 1
ATOM 730 C CA . GLU A 1 96 ? -19.230 10.734 2.840 1.00 52.88 96 GLU A CA 1
ATOM 731 C C . GLU A 1 96 ? -20.588 11.440 2.928 1.00 52.88 96 GLU A C 1
ATOM 733 O O . GLU A 1 96 ? -20.621 12.654 3.174 1.00 52.88 96 GLU A O 1
ATOM 738 N N . PRO A 1 97 ? -21.712 10.749 2.667 1.00 55.56 97 PRO A N 1
ATOM 739 C CA . PRO A 1 97 ? -23.014 11.350 2.872 1.00 55.56 97 PRO A CA 1
ATOM 740 C C . PRO A 1 97 ? -23.077 11.773 4.337 1.00 55.56 97 PRO A C 1
ATOM 742 O O . PRO A 1 97 ? -23.101 10.927 5.229 1.00 55.56 97 PRO A O 1
ATOM 745 N N . GLY A 1 98 ? -23.030 13.084 4.591 1.00 52.19 98 GLY A N 1
ATOM 746 C CA . GLY A 1 98 ? -23.040 13.603 5.955 1.00 52.19 98 GLY A CA 1
ATOM 747 C C . GLY A 1 98 ? -24.224 13.009 6.713 1.00 52.19 98 GLY A C 1
ATOM 748 O O . GLY A 1 98 ? -25.305 12.889 6.138 1.00 52.19 98 GLY A O 1
ATOM 749 N N . GLY A 1 99 ? -24.036 12.633 7.982 1.00 59.22 99 GLY A N 1
ATOM 750 C CA . GLY A 1 99 ? -25.025 11.879 8.774 1.00 59.22 99 GLY A CA 1
ATOM 751 C C . GLY A 1 99 ? -26.447 12.466 8.795 1.00 59.22 99 GLY A C 1
ATOM 752 O O . GLY A 1 99 ? -27.409 11.741 9.033 1.00 59.22 99 GLY A O 1
ATOM 753 N N . VAL A 1 100 ? -26.601 13.750 8.452 1.00 57.22 100 VAL A N 1
ATOM 754 C CA . VAL A 1 100 ? -27.887 14.419 8.190 1.00 57.22 100 VAL A CA 1
ATOM 755 C C . VAL A 1 100 ? -28.696 13.724 7.082 1.00 57.22 100 VAL A C 1
ATOM 757 O O . VAL A 1 100 ? -29.906 13.563 7.224 1.00 57.22 100 VAL A O 1
ATOM 760 N N . TRP A 1 101 ? -28.056 13.255 6.008 1.00 57.47 101 TRP A N 1
ATOM 761 C CA . TRP A 1 101 ? -28.716 12.532 4.915 1.00 57.47 101 TRP A CA 1
ATOM 762 C C . TRP A 1 101 ? -29.194 11.142 5.345 1.00 57.47 101 TRP A C 1
ATOM 764 O O . TRP A 1 101 ? -30.310 10.751 5.012 1.00 57.47 101 TRP A O 1
ATOM 774 N N . LEU A 1 102 ? -28.397 10.428 6.146 1.00 58.75 102 LEU A N 1
ATOM 775 C CA . LEU A 1 102 ? -28.788 9.139 6.731 1.00 58.75 102 LEU A CA 1
ATOM 776 C C . LEU A 1 102 ? -29.986 9.286 7.682 1.00 58.75 102 LEU A C 1
ATOM 778 O O . LEU A 1 102 ? -30.901 8.466 7.636 1.00 58.75 102 LEU A O 1
ATOM 782 N N . LEU A 1 103 ? -30.037 10.360 8.481 1.00 61.56 103 LEU A N 1
ATOM 783 C CA . LEU A 1 103 ? -31.199 10.656 9.327 1.00 61.56 103 LEU A CA 1
ATOM 784 C C . LEU A 1 103 ? -32.445 11.027 8.507 1.00 61.56 103 LEU A C 1
ATOM 786 O O . LEU A 1 103 ? -33.549 10.603 8.839 1.00 61.56 103 LEU A O 1
ATOM 790 N N . SER A 1 104 ? -32.270 11.795 7.429 1.00 60.06 104 SER A N 1
ATOM 791 C CA . SER A 1 104 ? -33.383 12.309 6.616 1.00 60.06 104 SER A CA 1
ATOM 792 C C . SER A 1 104 ? -34.085 11.212 5.808 1.00 60.06 104 SER A C 1
ATOM 794 O O . SER A 1 104 ? -35.301 11.258 5.642 1.00 60.06 104 SER A O 1
ATOM 796 N N . PHE A 1 105 ? -33.345 10.195 5.351 1.00 60.78 105 PHE A N 1
ATOM 797 C CA . PHE A 1 105 ? -33.919 9.043 4.645 1.00 60.78 105 PHE A CA 1
ATOM 798 C C . PHE A 1 105 ? -34.265 7.858 5.567 1.00 60.78 105 PHE A C 1
ATOM 800 O O . PHE A 1 105 ? -35.105 7.042 5.199 1.00 60.78 105 PHE A O 1
ATOM 807 N N . GLY A 1 106 ? -33.689 7.775 6.773 1.00 55.03 106 GLY A N 1
ATOM 808 C CA . GLY A 1 106 ? -34.049 6.770 7.786 1.00 55.03 106 GLY A CA 1
ATOM 809 C C . GLY A 1 106 ? -35.277 7.131 8.635 1.00 55.03 106 GLY A C 1
ATOM 810 O O . GLY A 1 106 ? -35.964 6.242 9.129 1.00 55.03 106 GLY A O 1
ATOM 811 N N . GLY A 1 107 ? -35.595 8.424 8.780 1.00 54.69 107 GLY A N 1
ATOM 812 C CA . GLY A 1 107 ? -36.718 8.913 9.595 1.00 54.69 107 GLY A CA 1
ATOM 813 C C . GLY A 1 107 ? -38.111 8.796 8.960 1.00 54.69 107 GLY A C 1
ATOM 814 O O . GLY A 1 107 ? -39.096 9.136 9.606 1.00 54.69 107 GLY A O 1
ATOM 815 N N . SER A 1 108 ? -38.226 8.314 7.719 1.00 51.72 108 SER A N 1
ATOM 816 C CA . SER A 1 108 ? -39.504 8.272 6.982 1.00 51.72 108 SER A CA 1
ATOM 817 C C . SER A 1 108 ? -40.368 7.023 7.255 1.00 51.72 108 SER A C 1
ATOM 819 O O . SER A 1 108 ? -41.309 6.772 6.510 1.00 51.72 108 SER A O 1
ATOM 821 N N . VAL A 1 109 ? -40.085 6.237 8.306 1.00 49.97 109 VAL A N 1
ATOM 822 C CA . VAL A 1 109 ? -40.843 5.007 8.661 1.00 49.97 109 VAL A CA 1
ATOM 823 C C . VAL A 1 109 ? -41.555 5.120 10.022 1.00 49.97 109 VAL A C 1
ATOM 825 O O . VAL A 1 109 ? -41.751 4.129 10.717 1.00 49.97 109 VAL A O 1
ATOM 828 N N . LEU A 1 110 ? -41.946 6.326 10.438 1.00 46.44 110 LEU A N 1
ATOM 829 C CA . LEU A 1 110 ? -42.774 6.524 11.634 1.00 46.44 110 LEU A CA 1
ATOM 830 C C . LEU A 1 110 ? -43.976 7.423 11.344 1.00 46.44 110 LEU A C 1
ATOM 832 O O . LEU A 1 110 ? -44.057 8.500 11.920 1.00 46.44 110 LEU A O 1
ATOM 836 N N . PHE A 1 111 ? -44.900 6.975 10.490 1.00 43.09 111 PHE A N 1
ATOM 837 C CA . PHE A 1 111 ? -46.313 7.383 10.515 1.00 43.09 111 PHE A CA 1
ATOM 838 C C . PHE A 1 111 ? -47.183 6.217 10.047 1.00 43.09 111 PHE A C 1
ATOM 840 O O . PHE A 1 111 ? -46.833 5.620 9.002 1.00 43.09 111 PHE A O 1
#

Sequence (111 aa):
MIINLRQNAYNGPIVSSTTPVLVLNKITQISTFYFSGTVPVTPNQVYYFEPELLSSGSLFIGYKPSSTYTGGIIFINGVPSGPGDLWFQEGTLGPEPGGVWLLSFGGSVLF

Mean predicted aligned error: 10.69 Å

Radius of gyration: 18.16 Å; Cα contacts (8 Å, |Δi|>4): 136; chains: 1; bounding box: 63×28×30 Å